Protein AF-A0A7Y6IY12-F1 (afdb_monomer)

Nearest PDB structures (foldseek):
  2p7l-assembly4_A  TM=4.682E-01  e=3.742E-01  Listeria monocytogenes EGD-e
  4nb0-assembly1_B  TM=3.307E-01  e=3.742E-01  Staphylococcus aureus subsp. aureus N315
  3g12-assembly1_B  TM=3.255E-01  e=3.306E-01  Bdellovibrio bacteriovorus HD100
  4mym-assembly1_A-2  TM=3.260E-01  e=1.294E+00  Nocardioides sp. JS614

Secondary structure (DSSP, 8-state):
---S---EEEE-S-HHHHHHHHHHHHS---SEEEEETTEEEEEETTEEEEEE-TTTT-EEEEEETTEEEEEEEPTTS-EEEEEEE-TTT----

pLDDT: mean 87.26, std 10.66, range [51.69, 97.94]

InterPro domains:
  IPR029068 Glyoxalase/Bleomycin resistance protein/Dihydroxybiphenyl dioxygenase [G3DSA:3.10.180.10] (2-57)
  IPR029068 Glyoxalase/Bleomycin resistance protein/Dihydroxybiphenyl dioxygenase [G3DSA:3.10.180.10] (58-92)

Mean predicted aligned error: 6.96 Å

Foldseek 3Di:
DDDPAAADEDEDADCVVCQVVLCVVQVDHFPDWDDDVQWTWTHGNRHIYIHGPQVVLWDDQDQDQQGGWIWHADDVGDIDIDDDGDPVRDDDD

Solvent-accessible surface area (backbone atoms only — not comparable to full-atom values): 5675 Å² total; per-residue (Å²): 140,77,85,90,76,76,63,50,79,42,76,43,80,45,60,86,75,48,45,64,57,52,28,68,74,57,77,47,71,68,83,39,74,52,74,59,90,71,30,40,37,35,32,42,84,56,31,32,39,39,18,39,49,76,73,63,65,42,42,68,83,38,87,44,94,51,28,35,36,32,29,47,73,43,96,90,70,54,68,46,79,46,75,49,73,34,89,90,59,63,87,82,130

Structure (mmCIF, N/CA/C/O backbone):
data_AF-A0A7Y6IY12-F1
#
_entry.id   AF-A0A7Y6IY12-F1
#
loop_
_atom_site.group_PDB
_atom_site.id
_atom_site.type_symbol
_atom_site.label_atom_id
_atom_site.label_alt_id
_atom_site.label_comp_id
_atom_site.label_asym_id
_atom_site.label_entity_id
_atom_site.label_seq_id
_atom_site.pdbx_PDB_ins_code
_atom_site.Cartn_x
_atom_site.Cartn_y
_atom_site.Cartn_z
_atom_site.occupancy
_atom_site.B_iso_or_equiv
_atom_site.auth_seq_id
_atom_site.auth_comp_id
_atom_site.auth_asym_id
_atom_site.auth_atom_id
_atom_site.pdbx_PDB_model_num
ATOM 1 N N . MET A 1 1 ? 12.088 17.261 -15.546 1.00 67.06 1 MET A N 1
ATOM 2 C CA . MET A 1 1 ? 10.864 16.877 -14.806 1.00 67.06 1 MET A CA 1
ATOM 3 C C . MET A 1 1 ? 11.273 16.666 -13.355 1.00 67.06 1 MET A C 1
ATOM 5 O O . MET A 1 1 ? 12.296 16.028 -13.153 1.00 67.06 1 MET A O 1
ATOM 9 N N . ALA A 1 2 ? 10.572 17.245 -12.378 1.00 87.44 2 ALA A N 1
ATOM 10 C CA . ALA A 1 2 ? 10.887 17.077 -10.955 1.00 87.44 2 ALA A CA 1
ATOM 11 C C . ALA A 1 2 ? 9.747 16.319 -10.265 1.00 87.44 2 ALA A C 1
ATOM 13 O O . ALA A 1 2 ? 8.578 16.596 -10.542 1.00 87.44 2 ALA A O 1
ATOM 14 N N . ALA A 1 3 ? 10.078 15.360 -9.398 1.00 78.81 3 ALA A N 1
ATOM 15 C CA . ALA A 1 3 ? 9.080 14.670 -8.589 1.00 78.81 3 ALA A CA 1
ATOM 16 C C . ALA A 1 3 ? 8.452 15.663 -7.601 1.00 78.81 3 ALA A C 1
ATOM 18 O O . ALA A 1 3 ? 9.166 16.387 -6.909 1.00 78.81 3 ALA A O 1
ATOM 19 N N . ARG A 1 4 ? 7.116 15.714 -7.552 1.00 85.38 4 ARG A N 1
ATOM 20 C CA . ARG A 1 4 ? 6.383 16.618 -6.650 1.00 85.38 4 ARG A CA 1
ATOM 21 C C . ARG A 1 4 ? 6.250 16.045 -5.239 1.00 85.38 4 ARG A C 1
ATOM 23 O O . ARG A 1 4 ? 6.188 16.801 -4.279 1.00 85.38 4 ARG A O 1
ATOM 30 N N . THR A 1 5 ? 6.177 14.722 -5.126 1.00 84.94 5 THR A N 1
ATOM 31 C CA . THR A 1 5 ? 6.135 13.999 -3.855 1.00 84.94 5 THR A CA 1
ATOM 32 C C . THR A 1 5 ? 6.541 12.543 -4.075 1.00 84.94 5 THR A C 1
ATOM 34 O O . THR A 1 5 ? 6.489 12.058 -5.210 1.00 84.94 5 THR A O 1
ATOM 37 N N . THR A 1 6 ? 6.902 11.858 -2.995 1.00 86.56 6 THR A N 1
ATOM 38 C CA . THR A 1 6 ? 7.217 10.427 -2.982 1.00 86.56 6 THR A CA 1
ATOM 39 C C . THR A 1 6 ? 6.434 9.779 -1.851 1.00 86.56 6 THR A C 1
ATOM 41 O O . THR A 1 6 ? 6.423 10.308 -0.742 1.00 86.56 6 THR A O 1
ATOM 44 N N . TYR A 1 7 ? 5.809 8.636 -2.130 1.00 89.88 7 TYR A N 1
ATOM 45 C CA . TYR A 1 7 ? 5.087 7.853 -1.133 1.00 89.88 7 TYR A CA 1
ATOM 46 C C . TYR A 1 7 ? 5.745 6.493 -0.921 1.00 89.88 7 TYR A C 1
ATOM 48 O O . TYR A 1 7 ? 6.080 5.812 -1.893 1.00 89.88 7 TYR A O 1
ATOM 56 N N . ALA A 1 8 ? 5.853 6.069 0.336 1.00 89.00 8 ALA A N 1
ATOM 57 C CA . ALA A 1 8 ? 6.013 4.659 0.667 1.00 89.00 8 ALA A CA 1
ATOM 58 C C . ALA A 1 8 ? 4.655 3.958 0.511 1.00 89.00 8 ALA A C 1
ATOM 60 O O . ALA A 1 8 ? 3.657 4.426 1.059 1.00 89.00 8 ALA A O 1
ATOM 61 N N . ARG A 1 9 ? 4.588 2.854 -0.240 1.00 90.12 9 ARG A N 1
ATOM 62 C CA . ARG A 1 9 ? 3.360 2.049 -0.321 1.00 90.12 9 ARG A CA 1
ATOM 63 C C . ARG A 1 9 ? 3.255 1.141 0.894 1.00 90.12 9 ARG A C 1
ATOM 65 O O . ARG A 1 9 ? 4.198 0.413 1.189 1.00 90.12 9 ARG A O 1
ATOM 72 N N . ILE A 1 10 ? 2.105 1.172 1.557 1.00 89.62 10 ILE A N 1
ATOM 73 C CA . ILE A 1 10 ? 1.786 0.276 2.665 1.00 89.62 10 ILE A CA 1
ATOM 74 C C . ILE A 1 10 ? 0.500 -0.459 2.307 1.00 89.62 10 ILE A C 1
ATOM 76 O O . ILE A 1 10 ? -0.533 0.168 2.089 1.00 89.62 10 ILE A O 1
ATOM 80 N N . TYR A 1 11 ? 0.562 -1.782 2.250 1.00 88.06 11 TYR A N 1
ATOM 81 C CA . TYR A 1 11 ? -0.613 -2.610 2.015 1.00 88.06 11 TYR A CA 1
ATOM 82 C C . TYR A 1 11 ? -1.300 -2.914 3.344 1.00 88.06 11 TYR A C 1
ATOM 84 O O . TYR A 1 11 ? -0.644 -3.326 4.302 1.00 88.06 11 TYR A O 1
ATOM 92 N N . VAL A 1 12 ? -2.607 -2.685 3.404 1.00 88.94 12 VAL A N 1
ATOM 93 C CA . VAL A 1 12 ? -3.438 -2.900 4.594 1.00 88.94 12 VAL A CA 1
ATOM 94 C C . VAL A 1 12 ? -4.701 -3.653 4.196 1.00 88.94 12 VAL A C 1
ATOM 96 O O . VAL A 1 12 ? -5.134 -3.559 3.052 1.00 88.94 12 VAL A O 1
ATOM 99 N N . ASP A 1 13 ? -5.296 -4.401 5.121 1.00 87.00 13 ASP A N 1
ATOM 100 C CA . ASP A 1 13 ? -6.512 -5.161 4.806 1.00 87.00 13 ASP A CA 1
ATOM 101 C C . ASP A 1 13 ? -7.732 -4.232 4.612 1.00 87.00 13 ASP A C 1
ATOM 103 O O . ASP A 1 13 ? -8.572 -4.490 3.755 1.00 87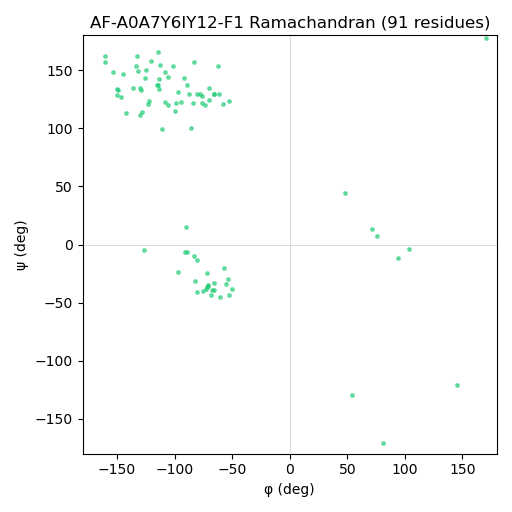.00 13 ASP A O 1
ATOM 107 N N . ASP A 1 14 ? -7.816 -3.136 5.377 1.00 90.81 14 ASP A N 1
ATOM 108 C CA . ASP A 1 14 ? -8.937 -2.188 5.372 1.00 90.81 14 ASP A CA 1
ATOM 109 C C . ASP A 1 14 ? -8.469 -0.766 5.737 1.00 90.81 14 ASP A C 1
ATOM 111 O O . ASP A 1 14 ? -7.706 -0.578 6.693 1.00 90.81 14 ASP A O 1
ATOM 115 N N . LEU A 1 15 ? -8.912 0.249 4.983 1.00 95.50 15 LEU A N 1
ATOM 116 C CA . LEU A 1 15 ? -8.493 1.635 5.224 1.00 95.50 15 LEU A CA 1
ATOM 117 C C . LEU A 1 15 ? -9.128 2.232 6.477 1.00 95.50 15 LEU A C 1
ATOM 119 O O . LEU A 1 15 ? -8.444 2.964 7.192 1.00 95.50 15 LEU A O 1
ATOM 123 N N . ASP A 1 16 ? -10.397 1.936 6.757 1.00 95.81 16 ASP A N 1
ATOM 124 C CA . ASP A 1 16 ? -11.098 2.512 7.911 1.00 95.81 16 ASP A CA 1
ATOM 125 C C . ASP A 1 16 ? -10.491 2.025 9.233 1.00 95.81 16 ASP A C 1
ATOM 127 O O . ASP A 1 16 ? -10.387 2.781 10.200 1.00 95.81 16 ASP A O 1
ATOM 131 N N . THR A 1 17 ? -9.996 0.790 9.247 1.00 95.81 17 THR A N 1
ATOM 132 C CA . THR A 1 17 ? -9.274 0.191 10.371 1.00 95.81 17 THR A CA 1
ATOM 133 C C . THR A 1 17 ? -7.846 0.733 10.491 1.00 95.81 17 THR A C 1
ATOM 135 O O . THR A 1 17 ? -7.370 0.981 11.601 1.00 95.81 17 THR A O 1
ATOM 138 N N . ALA A 1 18 ? -7.136 0.928 9.373 1.00 95.62 18 ALA A N 1
ATOM 139 C CA . ALA A 1 18 ? -5.727 1.330 9.388 1.00 95.62 18 ALA A CA 1
ATOM 140 C C . ALA A 1 18 ? -5.518 2.835 9.626 1.00 95.62 18 ALA A C 1
ATOM 142 O O . ALA A 1 18 ? -4.611 3.219 10.371 1.00 95.62 18 ALA A O 1
ATOM 143 N N . LEU A 1 19 ? -6.338 3.690 9.007 1.00 97.25 19 LEU A N 1
ATOM 144 C CA . LEU A 1 19 ? -6.155 5.144 9.000 1.00 97.25 19 LEU A CA 1
ATOM 145 C C . LEU A 1 19 ? -5.995 5.764 10.395 1.00 97.25 19 LEU A C 1
ATOM 147 O O . LEU A 1 19 ? -5.045 6.530 10.546 1.00 97.25 19 LEU A O 1
ATOM 151 N N . PRO A 1 20 ? -6.780 5.404 11.432 1.00 97.94 20 PRO A N 1
ATOM 152 C CA . PRO A 1 20 ? -6.609 5.974 12.772 1.00 97.94 20 PRO A CA 1
ATOM 153 C C . PRO A 1 20 ? -5.189 5.822 13.338 1.00 97.94 20 PRO A C 1
ATOM 155 O O . PRO A 1 20 ? -4.686 6.711 14.023 1.00 97.94 20 PRO A O 1
ATOM 158 N N . THR A 1 21 ? -4.503 4.719 13.018 1.00 97.38 21 THR A N 1
ATOM 159 C CA . THR A 1 21 ? -3.108 4.509 13.435 1.00 97.38 21 THR A CA 1
ATOM 160 C C . THR A 1 21 ? -2.168 5.473 12.713 1.00 97.38 21 THR A C 1
ATOM 162 O O . THR A 1 21 ? -1.296 6.074 13.338 1.00 97.38 21 THR A O 1
ATOM 165 N N . PHE A 1 22 ? -2.352 5.668 11.406 1.00 96.88 22 PHE A N 1
ATOM 166 C CA . PHE A 1 22 ? -1.527 6.591 10.624 1.00 96.88 22 PHE A CA 1
ATOM 167 C C . PHE A 1 22 ? -1.820 8.057 10.956 1.00 96.88 22 PHE A C 1
ATOM 169 O O . PHE A 1 22 ? -0.887 8.854 11.001 1.00 96.88 22 PHE A O 1
ATOM 176 N N . GLU A 1 23 ? -3.067 8.414 11.262 1.00 97.94 23 GLU A N 1
ATOM 177 C CA . GLU A 1 23 ? -3.420 9.746 11.768 1.00 97.94 23 GLU A CA 1
ATOM 178 C C . GLU A 1 23 ? -2.705 10.027 13.094 1.00 97.94 23 GLU A C 1
ATOM 180 O O . GLU A 1 23 ? -2.086 11.078 13.250 1.00 97.94 23 GLU A O 1
ATOM 185 N N . ALA A 1 24 ? -2.689 9.061 14.019 1.00 97.94 24 ALA A N 1
ATOM 186 C CA . ALA A 1 24 ? -1.970 9.196 15.284 1.00 97.94 24 ALA A CA 1
ATOM 187 C C . ALA A 1 24 ? -0.441 9.288 15.106 1.00 97.94 24 ALA A C 1
ATOM 189 O O . ALA A 1 24 ? 0.209 10.066 15.801 1.00 97.94 24 ALA A O 1
ATOM 190 N N . LEU A 1 25 ? 0.138 8.512 14.181 1.00 96.94 25 LEU A N 1
ATOM 191 C CA . LEU A 1 25 ? 1.584 8.502 13.923 1.00 96.94 25 LEU A CA 1
ATOM 192 C C . LEU A 1 25 ? 2.078 9.766 13.212 1.00 96.94 25 LEU A C 1
ATOM 194 O O . LEU A 1 25 ? 3.191 10.219 13.470 1.00 96.94 25 LEU A O 1
ATOM 198 N N . THR A 1 26 ? 1.276 10.306 12.297 1.00 95.69 26 THR A N 1
ATOM 199 C CA . THR A 1 26 ? 1.668 11.438 11.444 1.00 95.69 26 THR A CA 1
ATOM 200 C C . THR A 1 26 ? 1.182 12.783 11.984 1.00 95.69 26 THR A C 1
ATOM 202 O O . THR A 1 26 ? 1.774 13.811 11.671 1.00 95.69 26 THR A O 1
ATOM 205 N N . GLY A 1 27 ? 0.123 12.795 12.802 1.00 97.69 27 GLY A N 1
ATOM 206 C CA . GLY A 1 27 ? -0.563 14.017 13.228 1.00 97.69 27 GLY A CA 1
ATOM 207 C C . GLY A 1 27 ? -1.370 14.688 12.109 1.00 97.69 27 GLY A C 1
ATOM 208 O O . GLY A 1 27 ? -1.776 15.842 12.252 1.00 97.69 27 GLY A O 1
ATOM 209 N N . GLU A 1 28 ? -1.593 13.992 10.993 1.00 95.25 28 GLU A N 1
ATOM 210 C CA . GLU A 1 28 ? -2.282 14.490 9.803 1.00 95.25 28 GLU A CA 1
ATOM 211 C C . GLU A 1 28 ? -3.603 13.744 9.570 1.00 95.25 28 GLU A C 1
ATOM 213 O O . GLU A 1 28 ? -3.840 12.675 10.124 1.00 95.25 28 GLU A O 1
ATOM 218 N N . ARG A 1 29 ? -4.461 14.295 8.704 1.00 95.56 29 ARG A N 1
ATOM 219 C CA . ARG A 1 29 ? -5.588 13.564 8.100 1.00 95.56 29 ARG A CA 1
ATOM 220 C C . ARG A 1 29 ? -5.225 13.149 6.675 1.00 95.56 29 ARG A C 1
ATOM 222 O O . ARG A 1 29 ? -4.435 13.857 6.044 1.00 95.56 29 ARG A O 1
ATOM 229 N N . PRO A 1 30 ? -5.806 12.066 6.127 1.00 94.75 30 PRO A N 1
ATOM 230 C CA . PRO A 1 30 ? -5.527 11.660 4.756 1.00 94.75 30 PRO A CA 1
ATOM 231 C C . PRO A 1 30 ? -5.860 12.789 3.770 1.00 94.75 30 PRO A C 1
ATOM 233 O O . PRO A 1 30 ? -6.993 13.264 3.693 1.00 94.75 30 PRO A O 1
ATOM 236 N N . GLY A 1 31 ? -4.852 13.227 3.013 1.00 91.56 31 GLY A N 1
ATOM 237 C CA . GLY A 1 31 ? -4.972 14.311 2.030 1.00 91.56 31 GLY A CA 1
ATOM 238 C C . GLY A 1 31 ? -5.526 13.851 0.679 1.00 91.56 31 GLY A C 1
ATOM 239 O O . GLY A 1 31 ? -5.837 14.670 -0.184 1.00 91.56 31 GLY A O 1
ATOM 240 N N . LEU A 1 32 ? -5.629 12.537 0.487 1.00 90.69 32 LEU A N 1
ATOM 241 C CA . LEU A 1 32 ? -6.139 11.882 -0.708 1.00 90.69 32 LEU A CA 1
ATOM 242 C C . LEU A 1 32 ? -6.790 10.565 -0.278 1.00 90.69 32 LEU A C 1
ATOM 244 O O . LEU A 1 32 ? -6.169 9.822 0.476 1.00 90.69 32 LEU A O 1
ATOM 248 N N . ARG A 1 33 ? -7.999 10.266 -0.763 1.00 96.69 33 ARG A N 1
ATOM 249 C CA . ARG A 1 33 ? -8.640 8.947 -0.645 1.00 96.69 33 ARG A CA 1
ATOM 250 C C . ARG A 1 33 ? -9.485 8.682 -1.887 1.00 96.69 33 ARG A C 1
ATOM 252 O O . ARG A 1 33 ? -10.267 9.548 -2.272 1.00 96.69 33 ARG A O 1
ATOM 259 N N . PHE A 1 34 ? -9.283 7.550 -2.552 1.00 96.25 34 PHE A N 1
ATOM 260 C CA . PHE A 1 34 ? -9.982 7.212 -3.796 1.00 96.25 34 PHE A CA 1
ATOM 261 C C . PHE A 1 34 ? -9.928 5.712 -4.082 1.00 96.25 34 PHE A C 1
ATOM 263 O O . PHE A 1 34 ? -9.015 5.016 -3.640 1.00 96.25 34 PHE A O 1
ATOM 270 N N . SER A 1 35 ? -10.881 5.235 -4.878 1.00 94.56 35 SER A N 1
ATOM 271 C CA . SER A 1 35 ? -10.870 3.875 -5.414 1.00 94.56 35 SER A CA 1
ATOM 272 C C . SER A 1 35 ? -10.180 3.835 -6.778 1.00 94.56 35 SER A C 1
ATOM 274 O O . SER A 1 35 ? -10.329 4.749 -7.594 1.00 94.56 35 SER A O 1
ATOM 276 N N . TYR A 1 36 ? -9.445 2.761 -7.052 1.00 87.62 36 TYR A N 1
ATOM 277 C CA . TYR A 1 36 ? -8.840 2.480 -8.349 1.00 87.62 36 TYR A CA 1
ATOM 278 C C . TYR A 1 36 ? -8.919 0.982 -8.633 1.00 87.62 36 TYR A C 1
ATOM 280 O O . TYR A 1 36 ? -8.250 0.188 -7.975 1.00 87.62 36 TYR A O 1
ATOM 288 N N . ARG A 1 37 ? -9.716 0.601 -9.641 1.00 87.56 37 ARG A N 1
ATOM 289 C CA . ARG A 1 37 ? -10.099 -0.804 -9.874 1.00 87.56 37 ARG A CA 1
ATOM 290 C C . ARG A 1 37 ? -10.702 -1.386 -8.585 1.00 87.56 37 ARG A C 1
ATOM 292 O O . ARG A 1 37 ? -11.555 -0.733 -7.994 1.00 87.56 37 ARG A O 1
ATOM 299 N N . ASP A 1 38 ? -10.225 -2.546 -8.146 1.00 89.38 38 ASP A N 1
ATOM 300 C CA . ASP A 1 38 ? -10.669 -3.236 -6.931 1.00 89.38 38 ASP A CA 1
ATOM 301 C C . ASP A 1 38 ? -9.865 -2.823 -5.678 1.00 89.38 38 ASP A C 1
ATOM 303 O O . ASP A 1 38 ? -9.904 -3.507 -4.656 1.00 89.38 38 ASP A O 1
ATOM 307 N N . LEU A 1 39 ? -9.114 -1.714 -5.759 1.00 91.31 39 LEU A N 1
ATOM 308 C CA . LEU A 1 39 ? -8.318 -1.161 -4.663 1.00 91.31 39 LEU A CA 1
ATOM 309 C C . LEU A 1 39 ? -8.925 0.134 -4.123 1.00 91.31 39 LEU A C 1
ATOM 311 O O . LEU A 1 39 ? -9.463 0.957 -4.869 1.00 91.31 39 LEU A O 1
ATOM 315 N N . GLU A 1 40 ? -8.728 0.369 -2.835 1.00 96.38 40 GLU A N 1
ATOM 316 C CA . GLU A 1 40 ? -8.934 1.649 -2.176 1.00 96.38 40 GLU A CA 1
ATOM 317 C C . GLU A 1 40 ? -7.588 2.191 -1.689 1.00 96.38 40 GLU A C 1
ATOM 319 O O . GLU A 1 40 ? -6.780 1.464 -1.115 1.00 96.38 40 GLU A O 1
ATOM 324 N N . LEU A 1 41 ? -7.315 3.470 -1.938 1.00 96.44 41 LEU A N 1
ATOM 325 C CA . LEU A 1 41 ? -6.038 4.085 -1.601 1.00 96.44 41 LEU A CA 1
ATOM 326 C C . LEU A 1 41 ? -6.236 5.333 -0.754 1.00 96.44 41 LEU A C 1
ATOM 328 O O . LEU A 1 41 ? -7.145 6.117 -1.025 1.00 96.44 41 LEU A O 1
ATOM 332 N N . ALA A 1 42 ? -5.336 5.564 0.203 1.00 97.88 42 ALA A N 1
ATOM 333 C CA . ALA A 1 42 ? -5.270 6.812 0.956 1.00 97.88 42 ALA A CA 1
ATOM 334 C C . ALA A 1 42 ? -3.834 7.321 1.133 1.00 97.88 42 ALA A C 1
ATOM 336 O O . ALA A 1 42 ? -2.930 6.566 1.474 1.00 97.88 42 ALA A O 1
ATOM 337 N N . GLY A 1 43 ? -3.622 8.618 0.906 1.00 96.75 43 GLY A N 1
ATOM 338 C CA . GLY A 1 43 ? -2.337 9.288 1.104 1.00 96.75 43 GLY A CA 1
ATOM 339 C C . GLY A 1 43 ? -2.282 10.032 2.439 1.00 96.75 43 GLY A C 1
ATOM 340 O O .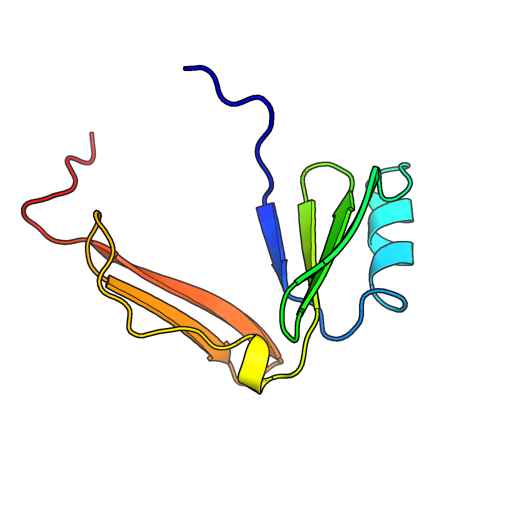 GLY A 1 43 ? -3.094 10.932 2.653 1.00 96.75 43 GLY A O 1
ATOM 341 N N . ILE A 1 44 ? -1.320 9.701 3.305 1.00 97.06 44 ILE A N 1
ATOM 342 C CA . ILE A 1 44 ? -1.136 10.315 4.634 1.00 97.06 44 ILE A CA 1
ATOM 343 C C . ILE A 1 44 ? 0.342 10.302 5.050 1.00 97.06 44 ILE A C 1
ATOM 345 O O . ILE A 1 44 ? 0.984 9.259 4.962 1.00 97.06 44 ILE A O 1
ATOM 349 N N . GLY A 1 45 ? 0.905 11.448 5.463 1.00 93.50 45 GLY A N 1
ATOM 350 C CA . GLY A 1 45 ? 2.266 11.546 6.017 1.00 93.50 45 GLY A CA 1
ATOM 351 C C . GLY A 1 45 ? 3.367 10.830 5.220 1.00 93.50 45 GLY A C 1
ATOM 352 O O . GLY A 1 45 ? 4.174 10.097 5.785 1.00 93.50 45 GLY A O 1
ATOM 353 N N . GLY A 1 46 ? 3.381 10.972 3.890 1.00 92.12 46 GLY A N 1
ATOM 354 C CA . GLY A 1 46 ? 4.368 10.304 3.027 1.00 92.12 46 GLY A CA 1
ATOM 355 C C . GLY A 1 46 ? 4.126 8.805 2.797 1.00 92.12 46 GLY A C 1
ATOM 356 O O . GLY A 1 46 ? 4.928 8.152 2.131 1.00 92.12 46 GLY A O 1
ATOM 357 N N . CYS A 1 47 ? 2.999 8.263 3.259 1.00 94.62 47 CYS A N 1
ATOM 358 C CA . CYS A 1 47 ? 2.533 6.912 2.957 1.00 94.62 47 CYS A CA 1
ATOM 359 C C . CYS A 1 47 ? 1.360 6.941 1.968 1.00 94.62 47 CYS A C 1
ATOM 361 O O . CYS A 1 47 ? 0.502 7.821 2.029 1.00 94.62 47 CYS A O 1
ATOM 363 N N . LEU A 1 48 ? 1.314 5.956 1.075 1.00 95.06 48 LEU A N 1
ATOM 364 C CA . LEU A 1 48 ? 0.147 5.604 0.275 1.00 95.06 48 LEU A CA 1
ATOM 365 C C . LEU A 1 48 ? -0.348 4.249 0.780 1.00 95.06 48 LEU A C 1
ATOM 367 O O . LEU A 1 48 ? 0.233 3.213 0.450 1.00 95.06 48 LEU A O 1
ATOM 371 N N . LEU A 1 49 ? -1.384 4.274 1.614 1.00 94.81 49 LEU A N 1
ATOM 372 C CA . LEU A 1 49 ? -2.079 3.076 2.062 1.00 94.81 49 LEU A CA 1
ATOM 373 C C . LEU A 1 49 ? -2.859 2.496 0.884 1.00 94.81 49 LEU A C 1
ATOM 375 O O . LEU A 1 49 ? -3.511 3.248 0.160 1.00 94.81 49 LEU A O 1
ATOM 379 N N . VAL A 1 50 ? -2.777 1.185 0.694 1.00 93.81 50 VAL A N 1
ATOM 380 C CA . VAL A 1 50 ? -3.452 0.445 -0.373 1.00 93.81 50 VAL A CA 1
ATOM 381 C C . VAL A 1 50 ? -4.210 -0.711 0.267 1.00 93.81 50 VAL A C 1
ATOM 383 O O . VAL A 1 50 ? -3.589 -1.613 0.827 1.00 93.81 50 VAL A O 1
ATOM 386 N N . ALA A 1 51 ? -5.534 -0.670 0.190 1.00 92.38 51 ALA A N 1
ATOM 387 C CA . ALA A 1 51 ? -6.431 -1.733 0.618 1.00 92.38 51 ALA A CA 1
ATOM 388 C C . ALA A 1 51 ? -7.144 -2.347 -0.585 1.00 92.38 51 ALA A C 1
ATOM 390 O O . ALA A 1 51 ? -7.307 -1.704 -1.621 1.00 92.38 51 ALA A O 1
ATOM 391 N N . GLY A 1 52 ? -7.567 -3.597 -0.457 1.00 88.62 52 GLY A N 1
ATOM 392 C CA . GLY A 1 52 ? -8.261 -4.325 -1.511 1.00 88.62 52 GLY A CA 1
ATOM 393 C C . GLY A 1 52 ? -8.409 -5.794 -1.153 1.00 88.62 52 GLY A C 1
ATOM 394 O O . GLY A 1 52 ? -7.921 -6.247 -0.116 1.00 88.62 52 GLY A O 1
ATOM 395 N N . THR A 1 53 ? -9.077 -6.555 -2.016 1.00 84.75 53 THR A N 1
ATOM 396 C C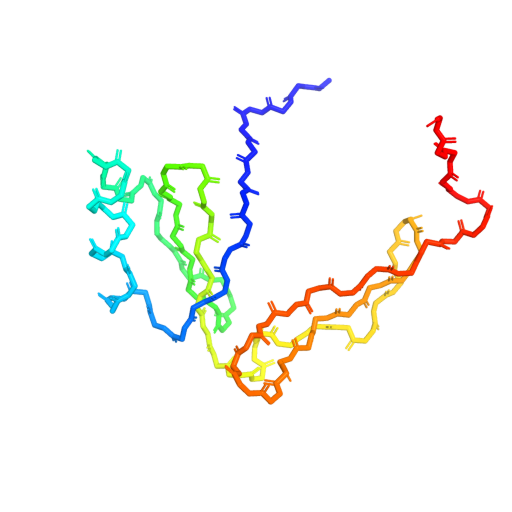A . THR A 1 53 ? -9.149 -8.006 -1.827 1.00 84.75 53 THR A CA 1
ATOM 397 C C . THR A 1 53 ? -7.749 -8.624 -1.901 1.00 84.75 53 THR A C 1
ATOM 399 O O . THR A 1 53 ? -6.872 -8.078 -2.579 1.00 84.75 53 THR A O 1
ATOM 402 N N . PRO A 1 54 ? -7.511 -9.774 -1.246 1.00 78.19 54 PRO A N 1
ATOM 403 C CA . PRO A 1 54 ? -6.242 -10.481 -1.364 1.00 78.19 54 PRO A CA 1
ATOM 404 C C . PRO A 1 54 ? -5.828 -10.692 -2.820 1.00 78.19 54 PRO A C 1
ATOM 406 O O . PRO A 1 54 ? -4.663 -10.520 -3.138 1.00 78.19 54 PRO A O 1
ATOM 409 N N . GLU A 1 55 ? -6.774 -10.990 -3.708 1.00 80.62 55 GLU A N 1
ATOM 410 C CA . GLU A 1 55 ? -6.532 -11.165 -5.139 1.00 80.62 55 GLU A CA 1
ATOM 411 C C . GLU A 1 55 ? -6.131 -9.855 -5.826 1.00 80.62 55 GLU A C 1
ATOM 413 O O . GLU A 1 55 ? -5.240 -9.867 -6.668 1.00 80.62 55 GLU A O 1
ATOM 418 N N . ALA A 1 56 ? -6.747 -8.727 -5.457 1.00 80.50 56 ALA A N 1
ATOM 419 C CA . ALA A 1 56 ? -6.432 -7.414 -6.023 1.00 80.50 56 ALA A CA 1
ATOM 420 C C . ALA A 1 56 ? -5.076 -6.862 -5.550 1.00 80.50 56 ALA A C 1
ATOM 422 O O . ALA A 1 56 ? -4.474 -6.034 -6.232 1.00 80.50 56 ALA A O 1
ATOM 423 N N . LEU A 1 57 ? -4.602 -7.307 -4.383 1.00 80.75 57 LEU A N 1
ATOM 424 C CA . LEU A 1 57 ? -3.303 -6.934 -3.815 1.00 80.75 57 LEU A CA 1
ATOM 425 C C . LEU A 1 57 ? -2.130 -7.729 -4.413 1.00 80.75 57 LEU A C 1
ATOM 427 O O . LEU A 1 57 ? -0.975 -7.360 -4.201 1.00 80.75 57 LEU A O 1
ATOM 431 N N . LEU A 1 58 ? -2.407 -8.812 -5.142 1.00 84.81 58 LEU A N 1
ATOM 432 C CA . LEU A 1 58 ? -1.405 -9.590 -5.865 1.00 84.81 58 LEU A CA 1
ATOM 433 C C . LEU A 1 58 ? -1.230 -9.017 -7.274 1.00 84.81 58 LEU A C 1
ATOM 435 O O . LEU A 1 58 ? -2.199 -8.685 -7.951 1.00 84.81 58 LEU A O 1
ATOM 439 N N . ASP A 1 59 ? 0.016 -8.918 -7.728 1.00 84.31 59 ASP A N 1
ATOM 440 C CA . ASP A 1 59 ? 0.340 -8.393 -9.057 1.00 84.31 59 ASP A CA 1
ATOM 441 C C . ASP A 1 59 ? 1.551 -9.127 -9.642 1.00 84.31 59 ASP A C 1
ATOM 443 O O . ASP A 1 59 ? 2.457 -9.535 -8.916 1.00 84.31 59 ASP A O 1
ATOM 447 N N . GLY A 1 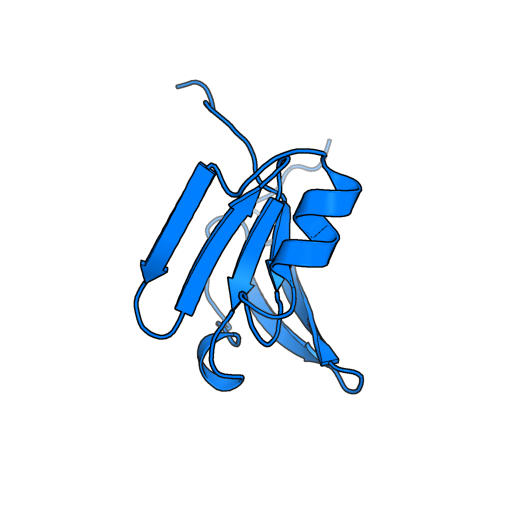60 ? 1.578 -9.292 -10.960 1.00 86.75 60 GLY A N 1
ATOM 448 C CA . GLY A 1 60 ? 2.647 -9.968 -11.686 1.00 86.75 60 GLY A CA 1
ATOM 449 C C . GLY A 1 60 ? 2.580 -11.505 -11.700 1.00 86.75 60 GLY A C 1
ATOM 450 O O . GLY A 1 60 ? 1.578 -12.103 -11.305 1.00 86.75 60 GLY A O 1
ATOM 451 N N . PRO A 1 61 ? 3.642 -12.174 -12.193 1.00 91.81 61 PRO A N 1
ATOM 452 C CA . PRO A 1 61 ? 4.914 -11.584 -12.610 1.00 91.81 61 PRO A CA 1
ATOM 453 C C . PRO A 1 61 ? 4.781 -10.665 -13.832 1.00 91.81 61 PRO A C 1
ATOM 455 O O . PRO A 1 61 ? 4.219 -11.066 -14.848 1.00 91.81 61 PRO A O 1
ATOM 458 N N . ASN A 1 62 ? 5.322 -9.448 -13.738 1.00 90.19 62 ASN A N 1
ATOM 459 C CA . ASN A 1 62 ? 5.326 -8.466 -14.823 1.00 90.19 62 ASN A CA 1
ATOM 460 C C . ASN A 1 62 ? 6.750 -8.207 -15.324 1.00 90.19 62 ASN A C 1
ATOM 462 O O . ASN A 1 62 ? 7.687 -8.091 -14.529 1.00 90.19 62 ASN A O 1
ATOM 466 N N .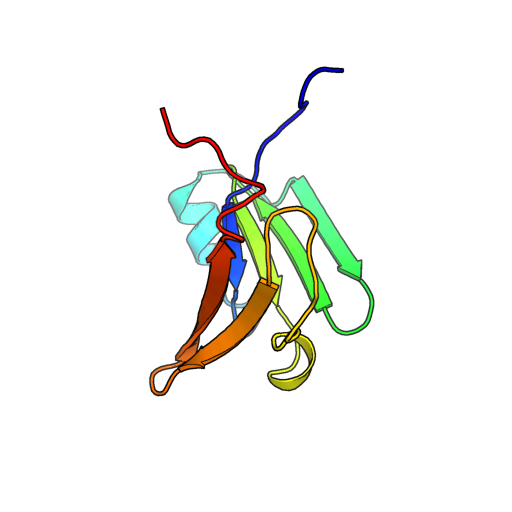 ASP A 1 63 ? 6.900 -8.031 -16.638 1.00 92.94 63 ASP A N 1
ATOM 467 C CA . ASP A 1 63 ? 8.103 -7.433 -17.215 1.00 92.94 63 ASP A CA 1
ATOM 468 C C . ASP A 1 63 ? 8.072 -5.917 -16.987 1.00 92.94 63 ASP A C 1
ATOM 470 O O . ASP A 1 63 ? 7.160 -5.215 -17.428 1.00 92.94 63 ASP A O 1
ATOM 474 N N . VAL A 1 64 ? 9.092 -5.396 -16.308 1.00 88.94 64 VAL A N 1
ATOM 475 C CA . VAL A 1 64 ? 9.238 -3.970 -15.993 1.00 88.94 64 VAL A CA 1
ATOM 476 C C . VAL A 1 64 ? 10.539 -3.428 -16.593 1.00 88.94 64 VAL A C 1
ATOM 478 O O . VAL A 1 64 ? 11.468 -4.190 -16.866 1.00 88.94 64 VAL A O 1
ATOM 481 N N . PRO A 1 65 ? 10.679 -2.107 -16.816 1.00 88.31 65 PRO A N 1
ATOM 482 C CA . PRO A 1 65 ? 11.877 -1.559 -17.458 1.00 88.31 65 PRO A CA 1
ATOM 483 C C . PRO A 1 65 ? 13.205 -1.958 -16.790 1.00 88.31 65 PRO A C 1
ATOM 485 O O . PRO A 1 65 ? 14.222 -2.083 -17.472 1.00 88.31 65 PRO A O 1
ATOM 488 N N . THR A 1 66 ? 13.189 -2.189 -15.476 1.00 86.88 66 THR A N 1
ATOM 489 C CA . THR A 1 66 ? 14.345 -2.573 -14.656 1.00 86.88 66 THR A CA 1
ATOM 490 C C . THR A 1 66 ? 14.580 -4.085 -14.558 1.00 86.88 66 THR A C 1
ATOM 492 O O . THR A 1 66 ? 15.610 -4.487 -14.019 1.00 86.88 66 THR A O 1
ATOM 495 N N . GLY A 1 67 ? 13.684 -4.930 -15.080 1.00 92.00 67 GLY A N 1
ATOM 496 C CA . GLY A 1 67 ? 13.738 -6.387 -14.937 1.00 92.00 67 GLY A CA 1
ATOM 497 C C . GLY A 1 67 ? 12.341 -6.999 -14.825 1.00 92.00 67 GLY A C 1
ATOM 498 O O . GLY A 1 67 ? 11.533 -6.825 -15.732 1.00 92.00 67 GLY A O 1
ATOM 499 N N . ARG A 1 68 ? 12.048 -7.704 -13.729 1.00 94.00 68 ARG A N 1
ATOM 500 C CA . ARG A 1 68 ? 10.722 -8.287 -13.451 1.00 94.00 68 ARG A CA 1
ATOM 501 C C . ARG A 1 68 ? 10.272 -7.963 -12.034 1.00 94.00 68 ARG A C 1
ATOM 503 O O . ARG A 1 68 ? 11.120 -7.854 -11.149 1.00 94.00 68 ARG A O 1
ATOM 510 N N . ASN A 1 69 ? 8.969 -7.842 -11.801 1.00 93.44 69 ASN A N 1
ATOM 511 C CA . ASN A 1 69 ? 8.426 -7.761 -10.445 1.00 93.44 69 ASN A CA 1
ATOM 512 C C . ASN A 1 69 ? 7.228 -8.694 -10.237 1.00 93.44 69 ASN A C 1
ATOM 514 O O . ASN A 1 69 ? 6.629 -9.178 -11.196 1.00 93.44 69 ASN A O 1
ATOM 518 N N . LEU A 1 70 ? 6.910 -8.959 -8.974 1.00 93.31 70 LEU A N 1
ATOM 519 C CA . LEU A 1 70 ? 5.650 -9.556 -8.540 1.00 93.31 70 LEU A CA 1
ATOM 520 C C . LEU A 1 70 ? 5.351 -9.125 -7.103 1.00 93.31 70 LEU A C 1
ATOM 522 O O . LEU A 1 70 ? 6.271 -8.961 -6.304 1.00 93.31 70 LEU A O 1
ATOM 526 N N . THR A 1 71 ? 4.079 -8.995 -6.758 1.00 89.12 71 THR A N 1
ATOM 527 C CA . THR A 1 71 ? 3.609 -8.725 -5.400 1.00 89.12 71 THR A CA 1
ATOM 528 C C . THR A 1 71 ? 2.951 -9.979 -4.850 1.00 89.12 71 THR A C 1
ATOM 530 O O . THR A 1 71 ? 2.009 -10.498 -5.449 1.00 89.12 71 THR A O 1
ATOM 533 N N . ILE A 1 72 ? 3.446 -10.474 -3.713 1.00 87.12 72 ILE A N 1
ATOM 534 C CA . ILE A 1 72 ? 2.890 -11.652 -3.034 1.00 87.12 72 ILE A CA 1
ATOM 535 C C . ILE A 1 72 ? 2.521 -11.360 -1.589 1.00 87.12 72 ILE A C 1
ATOM 537 O O . ILE A 1 72 ? 3.170 -10.569 -0.905 1.00 87.12 72 ILE A O 1
ATOM 541 N N . ARG A 1 73 ? 1.501 -12.074 -1.107 1.00 83.50 73 ARG A N 1
ATOM 542 C CA . ARG A 1 73 ? 1.152 -12.147 0.311 1.00 83.50 73 ARG A CA 1
ATOM 543 C C . ARG A 1 73 ? 1.813 -13.366 0.953 1.00 83.50 73 ARG A C 1
ATOM 545 O O . ARG A 1 73 ? 1.589 -14.498 0.528 1.00 83.50 73 ARG A O 1
ATOM 552 N N . HIS A 1 74 ? 2.603 -13.139 1.995 1.00 79.31 74 HIS A N 1
ATOM 553 C CA . HIS A 1 74 ? 3.262 -14.186 2.770 1.00 79.31 74 HIS A CA 1
ATOM 554 C C . HIS A 1 74 ? 2.346 -14.785 3.845 1.00 79.31 74 HIS A C 1
ATOM 556 O O . HIS A 1 74 ? 1.441 -14.107 4.346 1.00 79.31 74 HIS A O 1
ATOM 562 N N . PRO A 1 75 ? 2.624 -16.025 4.292 1.00 79.25 75 PRO A N 1
ATOM 563 C CA . PRO A 1 75 ? 2.113 -16.523 5.565 1.00 79.25 75 PRO A CA 1
ATOM 564 C C . PRO A 1 75 ? 2.457 -15.530 6.687 1.00 79.25 75 PRO A C 1
ATOM 566 O O . PRO A 1 75 ? 3.619 -15.173 6.861 1.00 79.25 75 PRO A O 1
ATOM 569 N N . GLY A 1 76 ? 1.447 -15.044 7.412 1.00 79.62 76 GLY A N 1
ATOM 570 C CA . GLY A 1 76 ? 1.592 -13.952 8.389 1.00 79.62 76 GLY A CA 1
ATOM 571 C C . GLY A 1 76 ? 1.070 -12.589 7.913 1.00 79.62 76 GLY A C 1
ATOM 572 O O . GLY A 1 76 ? 1.050 -11.650 8.698 1.00 79.62 76 GLY A O 1
ATOM 573 N N . GLY A 1 77 ? 0.605 -12.481 6.664 1.00 73.19 77 GLY A N 1
ATOM 574 C CA . GLY A 1 77 ? -0.180 -11.341 6.175 1.00 73.19 77 GLY A CA 1
ATOM 575 C C . GLY A 1 77 ? 0.620 -10.235 5.486 1.00 73.19 77 GLY A C 1
ATOM 576 O O . GLY A 1 77 ? 0.016 -9.404 4.816 1.00 73.19 77 GLY A O 1
ATOM 577 N N . ALA A 1 78 ? 1.954 -10.251 5.577 1.00 75.62 78 ALA A N 1
ATOM 578 C CA . ALA A 1 78 ? 2.804 -9.283 4.887 1.00 75.62 78 ALA A CA 1
ATOM 579 C C . ALA A 1 78 ? 2.625 -9.370 3.362 1.00 75.62 78 ALA A C 1
ATOM 581 O O . ALA A 1 78 ? 2.740 -10.454 2.789 1.00 75.62 78 ALA A O 1
ATOM 582 N N . VAL A 1 79 ? 2.386 -8.231 2.711 1.00 80.88 79 VAL A N 1
ATOM 583 C CA . VAL A 1 79 ? 2.345 -8.097 1.248 1.00 80.88 79 VAL A CA 1
ATOM 584 C C . VAL A 1 79 ? 3.624 -7.398 0.801 1.00 80.88 79 VAL A C 1
ATOM 586 O O . VAL A 1 79 ? 3.913 -6.288 1.250 1.00 80.88 79 VAL A O 1
ATOM 589 N N . VAL A 1 80 ? 4.414 -8.064 -0.038 1.00 81.81 80 VAL A N 1
ATOM 590 C CA . VAL A 1 80 ? 5.757 -7.618 -0.431 1.00 81.81 80 VAL A CA 1
ATOM 591 C C . VAL A 1 80 ? 5.879 -7.628 -1.95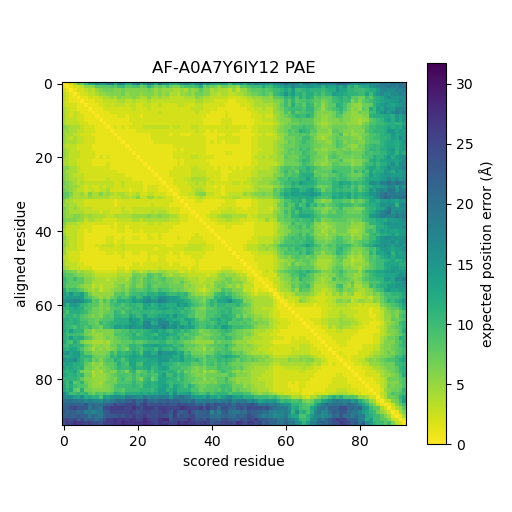0 1.00 81.81 80 VAL A C 1
ATOM 593 O O . VAL A 1 80 ? 5.532 -8.615 -2.598 1.00 81.81 80 VAL A O 1
ATOM 596 N N . GLU A 1 81 ? 6.407 -6.536 -2.505 1.00 87.38 81 GLU A N 1
ATOM 597 C CA . GLU A 1 81 ? 6.855 -6.477 -3.897 1.00 87.38 81 GLU A CA 1
ATOM 598 C C . GLU A 1 81 ? 8.281 -7.036 -4.000 1.00 87.38 81 GLU A C 1
ATOM 600 O O . GLU A 1 81 ? 9.216 -6.535 -3.371 1.00 87.38 81 GLU A O 1
ATOM 605 N N . TYR A 1 82 ? 8.446 -8.070 -4.815 1.00 88.25 82 TYR A N 1
ATOM 606 C CA . TYR A 1 82 ? 9.732 -8.630 -5.201 1.00 88.25 82 TYR A CA 1
ATOM 607 C C . TYR A 1 82 ? 10.144 -8.060 -6.548 1.00 88.25 82 TYR A C 1
ATOM 609 O O . TYR A 1 82 ? 9.364 -8.096 -7.496 1.00 88.25 82 TYR A O 1
ATOM 617 N N . VAL A 1 83 ? 11.388 -7.591 -6.645 1.00 90.31 83 VAL A N 1
ATOM 618 C CA . VAL A 1 83 ? 11.974 -7.088 -7.890 1.00 90.31 83 VAL A CA 1
ATOM 619 C C . VAL A 1 83 ? 13.233 -7.883 -8.211 1.00 90.31 83 VAL A C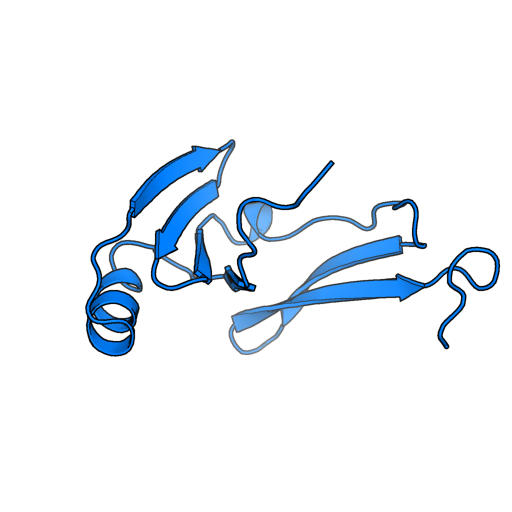 1
ATOM 621 O O . VAL A 1 83 ? 14.171 -7.936 -7.416 1.00 90.31 83 VAL A O 1
ATOM 624 N N . GLU A 1 84 ? 13.263 -8.477 -9.398 1.00 91.00 84 GLU A N 1
ATOM 625 C CA . GLU A 1 84 ? 14.463 -9.057 -9.991 1.00 91.00 84 GLU A CA 1
ATOM 626 C C . GLU A 1 84 ? 15.038 -8.059 -10.997 1.00 91.00 84 GLU A C 1
ATOM 628 O O . GLU A 1 84 ? 14.408 -7.756 -12.012 1.00 91.00 84 GLU A O 1
ATOM 633 N N . PHE A 1 85 ? 16.237 -7.537 -10.729 1.00 88.81 85 PHE A N 1
ATOM 634 C CA . PHE A 1 85 ? 16.903 -6.613 -11.643 1.00 88.81 85 PHE A CA 1
ATOM 635 C C . PHE A 1 85 ? 17.534 -7.348 -12.826 1.00 88.81 85 PHE A C 1
ATOM 637 O O . PHE A 1 85 ? 18.320 -8.280 -12.659 1.00 88.81 85 PHE A O 1
ATOM 644 N N . GLY A 1 86 ? 17.245 -6.875 -14.038 1.00 83.69 86 GLY A N 1
ATOM 645 C CA . GLY A 1 86 ? 17.906 -7.356 -15.245 1.00 83.69 86 GLY A CA 1
ATOM 646 C C . GLY A 1 86 ? 19.364 -6.898 -15.280 1.00 83.69 86 GLY A C 1
ATOM 647 O O . GLY A 1 86 ? 19.643 -5.697 -15.266 1.00 83.69 86 GLY A O 1
ATOM 648 N N . SER A 1 87 ? 20.295 -7.846 -15.401 1.00 69.50 87 SER A N 1
ATOM 649 C CA . SER A 1 87 ? 21.752 -7.619 -15.400 1.00 69.50 87 SER A CA 1
ATOM 650 C C . SER A 1 87 ? 22.254 -6.640 -16.472 1.00 69.50 87 SER A C 1
ATOM 652 O O . SER A 1 87 ? 23.319 -6.053 -16.318 1.00 69.50 87 SER A O 1
ATOM 654 N N . ALA A 1 88 ? 21.480 -6.408 -17.534 1.00 62.84 88 ALA A N 1
ATOM 655 C CA . ALA A 1 88 ? 21.805 -5.4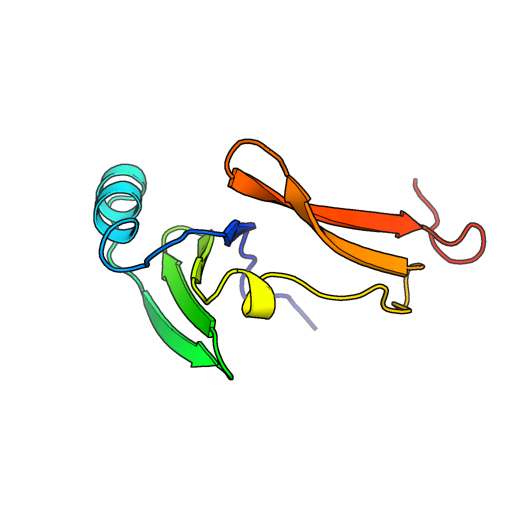53 -18.594 1.00 62.84 88 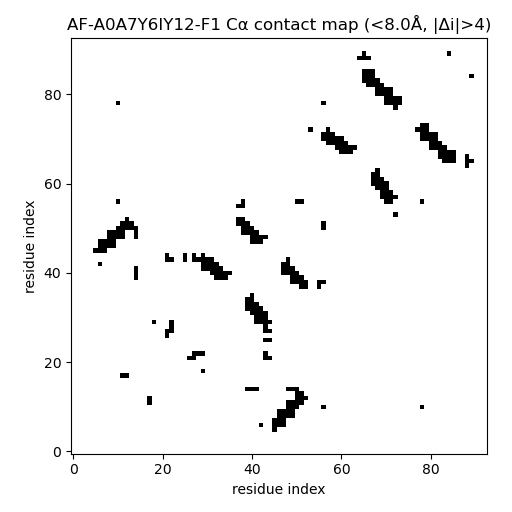ALA A CA 1
ATOM 656 C C . ALA A 1 88 ? 21.254 -4.027 -18.367 1.00 62.84 88 ALA A C 1
ATOM 658 O O . ALA A 1 88 ? 21.531 -3.145 -19.179 1.00 62.84 88 ALA A O 1
ATOM 659 N N . LYS A 1 89 ? 20.428 -3.788 -17.334 1.00 54.09 89 LYS A N 1
ATOM 660 C CA . LYS A 1 89 ? 19.554 -2.596 -17.265 1.00 54.09 89 LYS A CA 1
ATOM 661 C C . LYS A 1 89 ? 19.666 -1.748 -15.996 1.00 54.09 89 LYS A C 1
ATOM 663 O O . LYS A 1 89 ? 19.067 -0.676 -15.951 1.00 54.09 89 LYS A O 1
ATOM 668 N N . VAL A 1 90 ? 20.452 -2.160 -15.000 1.00 53.84 90 VAL A N 1
ATOM 669 C CA . VAL A 1 90 ? 20.660 -1.384 -13.765 1.00 53.84 90 VAL A CA 1
ATOM 670 C C . VAL A 1 90 ? 22.153 -1.247 -13.474 1.00 53.84 90 VAL A C 1
ATOM 672 O O . VAL A 1 90 ? 22.818 -2.221 -13.145 1.00 53.84 90 VAL A O 1
ATOM 675 N N . HIS A 1 91 ? 22.684 -0.026 -13.593 1.00 55.44 91 HIS A N 1
ATOM 676 C CA . HIS A 1 91 ? 23.991 0.320 -13.031 1.00 55.44 91 HIS A CA 1
ATOM 677 C C . HIS A 1 91 ? 23.786 0.723 -11.572 1.00 55.44 91 HIS A C 1
ATOM 679 O O . HIS A 1 91 ? 23.367 1.846 -11.288 1.00 55.44 91 HIS A O 1
ATOM 685 N N . VAL A 1 92 ? 24.063 -0.198 -10.653 1.00 53.94 92 VAL A N 1
ATOM 686 C CA . VAL A 1 92 ? 24.241 0.151 -9.241 1.00 53.94 92 VAL A CA 1
ATOM 687 C C . VAL A 1 92 ? 25.598 0.849 -9.139 1.00 53.94 92 VAL A C 1
ATOM 689 O O . VAL A 1 92 ? 26.607 0.286 -9.564 1.00 53.94 92 VAL A O 1
ATOM 692 N N . ARG A 1 93 ? 25.603 2.104 -8.683 1.00 51.69 93 ARG A N 1
ATOM 693 C CA . ARG A 1 93 ? 26.837 2.796 -8.290 1.00 51.69 93 ARG A CA 1
ATOM 694 C C . ARG A 1 93 ? 27.281 2.336 -6.914 1.00 51.69 93 ARG A C 1
ATOM 696 O O . ARG A 1 93 ? 26.382 2.108 -6.077 1.00 51.69 93 ARG A O 1
#

Organism: NCBI:txid1712872

Sequence (93 aa):
MAARTTYARIYVDDLDTALPTFEALTGERPGLRFSYRDLELAGIGGCLLVAGTPEALLDGPNDVPTGRNLTIRHPGGAVVEYVEFGSAKVHVR

Radius of gyration: 15.26 Å; Cα contacts (8 Å, |Δi|>4): 157; chains: 1; bounding box: 38×34×34 Å